Protein AF-A0A7S1PV79-F1 (afdb_monomer_lite)

Organism: Neobodo designis (NCBI:txid312471)

InterPro domains:
  IPR006982 Glutamate synthase, central-N [PF04898] (15-87)
  IPR013785 Aldolase-type TIM barrel [G3DSA:3.20.20.70] (1-114)

pLDDT: mean 77.05, std 14.54, range [39.56, 94.81]

Sequence (118 aa):
AEASLTHRKLIASFWYREDSEAVQHMARTGEERVAAMGDDTNPLRAGGVPLHFSYFFHQLFAQVSSPPIDSIKERDRFNLETELGPVGGPQFVLPSPILPVTASLHLNDDNADASLPF

Secondary structure (DSSP, 8-state):
-HHHHHHHHHHHH---HHHHHHHHHHHHHSSPPP--S-----TT--SSSPPPGGGG-PPP---SSSPPP-TTTTGGG----EEES-TTS--EEES-S---HHHHHHTTSS---S----

Radius of gyration: 19.43 Å; chains: 1; bounding box: 49×37×47 Å

Structure (mmCIF, N/CA/C/O backbone):
data_AF-A0A7S1PV79-F1
#
_entry.id   AF-A0A7S1PV79-F1
#
loop_
_atom_site.group_PDB
_atom_site.id
_atom_site.type_symbol
_atom_site.label_atom_id
_atom_site.label_alt_id
_atom_site.label_comp_id
_atom_site.label_asym_id
_atom_site.label_entity_id
_atom_site.label_seq_id
_atom_site.pdbx_PDB_ins_code
_atom_site.Cartn_x
_atom_site.Cartn_y
_atom_site.Cartn_z
_atom_site.occupancy
_atom_site.B_iso_or_equiv
_atom_site.auth_seq_id
_atom_site.auth_comp_id
_atom_site.auth_asym_id
_atom_site.auth_atom_id
_atom_site.pdbx_PDB_model_num
ATOM 1 N N . ALA A 1 1 ? -7.066 12.904 -27.159 1.00 57.72 1 ALA A N 1
ATOM 2 C CA . ALA A 1 1 ? -7.156 12.715 -25.693 1.00 57.72 1 ALA A CA 1
ATOM 3 C C . ALA A 1 1 ? -6.038 11.810 -25.159 1.00 57.72 1 ALA A C 1
ATOM 5 O O . ALA A 1 1 ? -5.361 12.213 -24.220 1.00 57.72 1 ALA A O 1
ATOM 6 N N . GLU A 1 2 ? -5.782 10.646 -25.775 1.00 54.03 2 GLU A N 1
ATOM 7 C CA . GLU A 1 2 ? -4.733 9.701 -25.334 1.00 54.03 2 GLU A CA 1
ATOM 8 C C . GLU A 1 2 ? -3.320 10.293 -25.288 1.00 54.03 2 GLU A C 1
ATOM 10 O O . GLU A 1 2 ? -2.643 10.128 -24.282 1.00 54.03 2 GLU A O 1
ATOM 15 N N . ALA A 1 3 ? -2.902 11.068 -26.297 1.00 60.72 3 ALA A N 1
ATOM 16 C CA . ALA A 1 3 ? -1.574 11.698 -26.308 1.00 60.72 3 ALA A CA 1
ATOM 17 C C . ALA A 1 3 ? -1.313 12.589 -25.071 1.00 60.72 3 ALA A C 1
ATOM 19 O O . ALA A 1 3 ? -0.206 12.612 -24.541 1.00 60.72 3 ALA A O 1
ATOM 20 N N . SER A 1 4 ? -2.350 13.261 -24.553 1.00 80.81 4 SER A N 1
ATOM 21 C CA . SER A 1 4 ? -2.270 14.068 -23.324 1.00 80.81 4 SER A CA 1
ATOM 22 C C . SER A 1 4 ? -2.209 13.201 -22.063 1.00 80.81 4 SER A C 1
ATOM 24 O O . SER A 1 4 ? -1.539 13.561 -21.097 1.00 80.81 4 SER A O 1
ATOM 26 N N . LEU A 1 5 ? -2.894 12.055 -22.041 1.00 74.06 5 LEU A N 1
ATOM 27 C CA . LEU A 1 5 ? -2.829 11.122 -20.915 1.00 74.06 5 LEU A CA 1
ATOM 28 C C . LEU A 1 5 ? -1.462 10.437 -20.844 1.00 74.06 5 LEU A C 1
ATOM 30 O O . LEU A 1 5 ? -0.871 10.389 -19.772 1.00 74.06 5 LEU A O 1
ATOM 34 N N . THR A 1 6 ? -0.940 9.964 -21.975 1.00 72.25 6 THR A N 1
ATOM 35 C CA . THR A 1 6 ? 0.394 9.354 -22.063 1.00 72.25 6 THR A CA 1
ATOM 36 C C . THR A 1 6 ? 1.474 10.338 -21.628 1.00 72.25 6 THR A C 1
ATOM 38 O O . THR A 1 6 ? 2.344 9.984 -20.839 1.00 72.25 6 THR A O 1
ATOM 41 N N . HIS A 1 7 ? 1.376 11.596 -22.063 1.00 76.38 7 HIS A N 1
ATOM 42 C CA . HIS A 1 7 ? 2.300 12.646 -21.648 1.00 76.38 7 HIS A CA 1
ATOM 43 C C . HIS A 1 7 ? 2.219 12.936 -20.140 1.00 76.38 7 HIS A C 1
ATOM 45 O O . HIS A 1 7 ? 3.246 13.026 -19.474 1.00 76.38 7 HIS A O 1
ATOM 51 N N . ARG A 1 8 ? 1.007 12.999 -19.570 1.00 75.62 8 ARG A N 1
ATOM 52 C CA . ARG A 1 8 ? 0.811 13.178 -18.121 1.00 75.62 8 ARG A CA 1
ATOM 53 C C . ARG A 1 8 ? 1.332 12.002 -17.301 1.00 75.62 8 ARG A C 1
ATOM 55 O O . ARG A 1 8 ? 1.958 12.233 -16.276 1.00 75.62 8 ARG A O 1
ATOM 62 N N . LYS A 1 9 ? 1.128 10.765 -17.762 1.00 72.25 9 LYS A N 1
ATOM 63 C CA . LYS A 1 9 ? 1.717 9.567 -17.143 1.00 72.25 9 LYS A CA 1
ATOM 64 C C . LYS A 1 9 ? 3.242 9.653 -17.156 1.00 72.25 9 LYS A C 1
ATOM 66 O O . LYS A 1 9 ? 3.874 9.476 -16.126 1.00 72.25 9 LYS A O 1
ATOM 71 N N . LEU A 1 10 ? 3.837 10.019 -18.288 1.00 68.56 10 LEU A N 1
ATOM 72 C CA . LEU A 1 10 ? 5.288 10.148 -18.397 1.00 68.56 10 LEU A CA 1
ATOM 73 C C . LEU A 1 10 ? 5.860 11.204 -17.431 1.00 68.56 10 LEU A C 1
ATOM 75 O O . LEU A 1 10 ? 6.874 10.941 -16.793 1.00 68.56 10 LEU A O 1
ATOM 79 N N . ILE A 1 11 ? 5.177 12.344 -17.264 1.00 67.94 11 ILE A N 1
ATOM 80 C CA . ILE A 1 11 ? 5.582 13.423 -16.343 1.00 67.94 11 ILE A CA 1
ATOM 81 C C .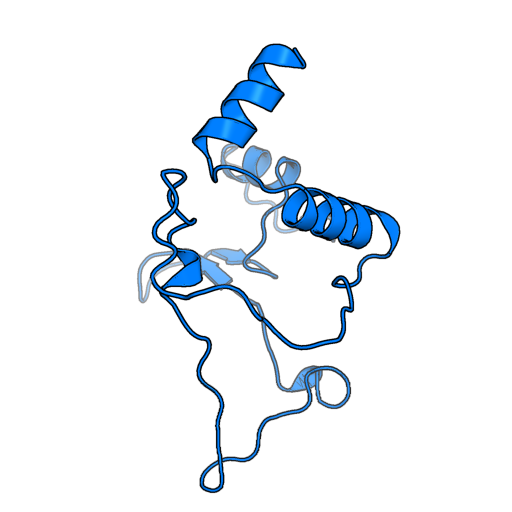 ILE A 1 11 ? 5.379 13.049 -14.870 1.00 67.94 11 ILE A C 1
ATOM 83 O O . ILE A 1 11 ? 6.235 13.351 -14.046 1.00 67.94 11 ILE A O 1
ATOM 87 N N . ALA A 1 12 ? 4.247 12.433 -14.522 1.00 67.12 12 ALA A N 1
ATOM 88 C CA . ALA A 1 12 ? 3.866 12.236 -13.126 1.00 67.12 12 ALA A CA 1
ATOM 89 C C . ALA A 1 12 ? 4.770 11.242 -12.388 1.00 67.12 12 ALA A C 1
ATOM 91 O O . ALA A 1 12 ? 4.912 11.348 -11.171 1.00 67.12 12 ALA A O 1
ATOM 92 N N . SER A 1 13 ? 5.342 10.248 -13.078 1.00 58.50 13 SER A N 1
ATOM 93 C CA . SER A 1 13 ? 6.105 9.200 -12.377 1.00 58.50 13 SER A CA 1
ATOM 94 C C . SER A 1 13 ? 7.106 8.419 -13.231 1.00 58.50 13 SER A C 1
ATOM 96 O O . SER A 1 13 ? 7.603 7.411 -12.748 1.00 58.50 13 SER A O 1
ATOM 98 N N . PHE A 1 14 ? 7.398 8.820 -14.478 1.00 61.81 14 PHE A N 1
ATOM 99 C CA . PHE A 1 14 ? 8.182 7.984 -15.409 1.00 61.81 14 PHE A CA 1
ATOM 100 C C . PHE A 1 14 ? 7.681 6.526 -15.436 1.00 61.81 14 PHE A C 1
ATOM 102 O O . PHE A 1 14 ? 8.481 5.599 -15.392 1.00 61.81 14 PHE A O 1
ATOM 109 N N . TRP A 1 15 ? 6.349 6.353 -15.459 1.00 61.56 15 TRP A N 1
ATOM 110 C CA . TRP A 1 15 ? 5.651 5.077 -15.259 1.00 61.56 15 TRP A CA 1
ATOM 111 C C . TRP A 1 15 ? 6.328 3.934 -16.015 1.00 61.56 15 TRP A C 1
ATOM 113 O O . TRP A 1 15 ? 6.334 3.924 -17.253 1.00 61.56 15 TRP A O 1
ATOM 123 N N . TYR A 1 16 ? 6.871 2.972 -15.269 1.00 65.19 16 TYR A N 1
ATOM 124 C CA . TYR A 1 16 ? 7.417 1.757 -15.852 1.00 65.19 16 TYR A CA 1
ATOM 125 C C . TYR A 1 16 ? 6.280 0.810 -16.241 1.00 65.19 16 TYR A C 1
ATOM 127 O O . TYR A 1 16 ? 5.116 0.970 -15.853 1.00 65.19 16 TYR A O 1
ATOM 135 N N . ARG A 1 17 ? 6.611 -0.188 -17.062 1.00 68.06 17 ARG A N 1
ATOM 136 C CA . ARG A 1 17 ? 5.639 -1.192 -17.498 1.00 68.06 17 ARG A CA 1
ATOM 137 C C . ARG A 1 17 ? 5.030 -1.910 -16.291 1.00 68.06 17 ARG A C 1
ATOM 139 O O . ARG A 1 17 ? 3.812 -2.095 -16.272 1.00 68.06 17 ARG A O 1
ATOM 146 N N . GLU A 1 18 ? 5.840 -2.238 -15.285 1.00 71.12 18 GLU A N 1
ATOM 147 C CA . GLU A 1 18 ? 5.400 -2.937 -14.075 1.00 71.12 18 GLU A CA 1
ATOM 148 C C . GLU A 1 18 ? 4.326 -2.152 -13.300 1.00 71.12 18 GLU A C 1
ATOM 150 O O . GLU A 1 18 ? 3.326 -2.739 -12.880 1.00 71.12 18 GLU A O 1
ATOM 155 N N . ASP A 1 19 ? 4.468 -0.827 -13.180 1.00 74.75 19 ASP A N 1
ATOM 156 C CA . ASP A 1 19 ? 3.495 0.030 -12.482 1.00 74.75 19 ASP A CA 1
ATOM 157 C C . ASP A 1 19 ? 2.130 0.007 -13.181 1.00 74.75 19 ASP A C 1
ATOM 159 O O . ASP A 1 19 ? 1.069 -0.050 -12.553 1.00 74.75 19 ASP A O 1
ATOM 163 N N . SER A 1 20 ? 2.146 0.012 -14.517 1.00 78.38 20 SER A N 1
ATOM 164 C CA . SER A 1 20 ? 0.921 -0.058 -15.314 1.00 78.38 20 SER A CA 1
ATOM 165 C C . SER A 1 20 ? 0.210 -1.405 -15.171 1.00 78.38 20 SER A C 1
ATOM 167 O O . SER A 1 20 ? -1.021 -1.449 -15.146 1.00 78.38 20 SER A O 1
ATOM 169 N N . GLU A 1 21 ? 0.969 -2.493 -15.037 1.00 83.56 21 GLU A N 1
ATOM 170 C CA . GLU A 1 21 ? 0.435 -3.837 -14.823 1.00 83.56 21 GLU A CA 1
ATOM 171 C C . GLU A 1 21 ? -0.159 -3.973 -13.414 1.00 83.56 21 GLU A C 1
ATOM 173 O O . GLU A 1 21 ? -1.228 -4.566 -13.258 1.00 83.56 21 GLU A O 1
ATOM 178 N N . ALA A 1 22 ? 0.461 -3.352 -12.404 1.00 87.25 22 ALA A N 1
ATOM 179 C CA . ALA A 1 22 ? -0.071 -3.304 -11.043 1.00 87.25 22 ALA A CA 1
ATOM 180 C C . ALA A 1 22 ? -1.426 -2.580 -10.975 1.00 87.25 22 ALA A C 1
ATOM 182 O O . ALA A 1 22 ? -2.393 -3.133 -10.448 1.00 87.25 22 ALA A O 1
ATOM 183 N N . VAL A 1 23 ? -1.540 -1.389 -11.575 1.00 88.06 23 VAL A N 1
ATOM 184 C CA . VAL A 1 23 ? -2.812 -0.638 -11.604 1.00 88.06 23 VAL A CA 1
ATOM 185 C C . VAL A 1 23 ? -3.896 -1.386 -12.375 1.00 88.06 23 VAL A C 1
ATOM 187 O O . VAL A 1 23 ? -5.051 -1.416 -11.950 1.00 88.06 23 VAL A O 1
ATOM 190 N N . GLN A 1 24 ? -3.545 -2.022 -13.495 1.00 90.00 24 GLN A N 1
ATOM 191 C CA . GLN A 1 24 ? -4.497 -2.835 -14.254 1.00 90.00 24 GLN A CA 1
ATOM 192 C C . GLN A 1 24 ? -4.999 -4.043 -13.462 1.00 90.00 24 GLN A C 1
ATOM 194 O O . GLN A 1 24 ? -6.169 -4.398 -13.600 1.00 90.00 24 GLN A O 1
ATOM 199 N N . HIS A 1 25 ? -4.139 -4.676 -12.662 1.00 92.62 25 HIS A N 1
ATOM 200 C CA . HIS A 1 25 ? -4.540 -5.781 -11.798 1.00 92.62 25 HIS A CA 1
ATOM 201 C C . HIS A 1 25 ? -5.529 -5.301 -10.732 1.00 92.62 25 HIS A C 1
ATOM 203 O O . HIS A 1 25 ? -6.651 -5.802 -10.701 1.00 92.62 25 HIS A O 1
ATOM 209 N N . MET A 1 26 ? -5.176 -4.250 -9.982 1.00 93.12 26 MET A N 1
ATOM 210 C CA . MET A 1 26 ? -6.048 -3.658 -8.957 1.00 93.12 26 MET A CA 1
ATOM 211 C C . MET A 1 26 ? -7.423 -3.274 -9.513 1.00 93.12 26 MET A C 1
ATOM 213 O O . MET A 1 26 ? -8.444 -3.555 -8.894 1.00 93.12 26 MET A O 1
ATOM 217 N N . ALA A 1 27 ? -7.473 -2.697 -10.717 1.00 92.19 27 ALA A N 1
ATOM 218 C CA . ALA A 1 27 ? -8.732 -2.316 -11.355 1.00 92.19 27 ALA A CA 1
ATOM 219 C C . ALA A 1 27 ? -9.622 -3.510 -11.755 1.00 92.19 27 ALA A C 1
ATOM 221 O O . ALA A 1 27 ? -10.827 -3.335 -11.924 1.00 92.19 27 ALA A O 1
ATOM 222 N N . ARG A 1 28 ? -9.052 -4.705 -11.958 1.00 94.38 28 ARG A N 1
ATOM 223 C CA . ARG A 1 28 ? -9.788 -5.905 -12.396 1.00 94.38 28 ARG A CA 1
ATOM 224 C C . ARG A 1 28 ? -10.197 -6.807 -11.239 1.00 94.38 28 ARG A C 1
ATOM 226 O O . ARG A 1 28 ? -11.289 -7.362 -11.284 1.00 94.38 28 ARG A O 1
ATOM 233 N N . THR A 1 29 ? -9.312 -7.002 -10.264 1.00 93.94 29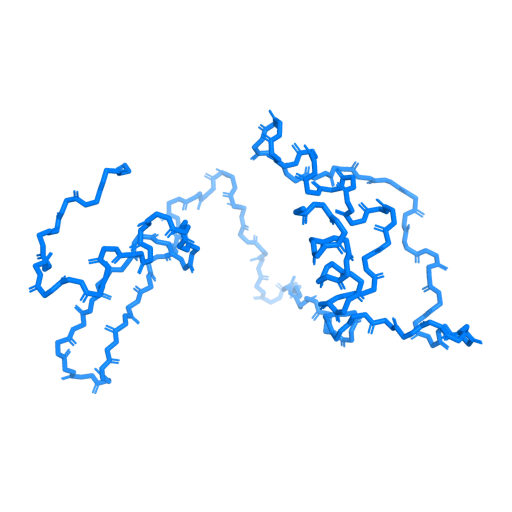 THR A N 1
ATOM 234 C CA . THR A 1 29 ? -9.505 -7.956 -9.159 1.00 93.94 29 THR A CA 1
ATOM 235 C C . THR A 1 29 ? -9.916 -7.281 -7.858 1.00 93.94 29 THR A C 1
ATOM 237 O O . THR A 1 29 ? -10.503 -7.939 -7.008 1.00 93.94 29 THR A O 1
ATOM 240 N N . GLY A 1 30 ? -9.638 -5.982 -7.696 1.00 91.75 30 GLY A N 1
ATOM 241 C CA . GLY A 1 30 ? -9.785 -5.291 -6.414 1.00 91.75 30 GLY A CA 1
ATOM 242 C C . GLY A 1 30 ? -8.697 -5.649 -5.395 1.00 91.75 30 GLY A C 1
ATOM 243 O O . GLY A 1 30 ? -8.804 -5.257 -4.237 1.00 91.75 30 GLY A O 1
ATOM 244 N N . GLU A 1 31 ? -7.655 -6.372 -5.813 1.00 92.06 31 GLU A N 1
ATOM 245 C CA . GLU A 1 31 ? -6.546 -6.819 -4.966 1.00 92.06 31 GLU A CA 1
ATOM 246 C C . GLU A 1 31 ? -5.209 -6.269 -5.480 1.00 92.06 31 GLU A C 1
ATOM 248 O O . GLU A 1 31 ? -5.062 -5.929 -6.658 1.00 92.06 31 GLU A O 1
ATOM 253 N N . GLU A 1 32 ? -4.216 -6.171 -4.597 1.00 90.69 32 GLU A N 1
ATOM 254 C CA . GLU A 1 32 ? -2.854 -5.801 -4.983 1.00 90.69 32 GLU A CA 1
ATOM 255 C C . GLU A 1 32 ? -2.192 -6.914 -5.811 1.00 90.69 32 GLU A C 1
ATOM 257 O O . GLU A 1 32 ? -2.424 -8.106 -5.611 1.00 90.69 32 GLU A O 1
ATOM 262 N N . ARG A 1 33 ? -1.326 -6.528 -6.755 1.00 91.12 33 ARG A N 1
ATOM 263 C CA . ARG A 1 33 ? -0.584 -7.485 -7.579 1.00 91.12 33 ARG A CA 1
ATOM 264 C C . ARG A 1 33 ? 0.443 -8.252 -6.740 1.00 91.12 33 ARG A C 1
ATOM 266 O O . ARG A 1 33 ? 1.384 -7.664 -6.220 1.00 91.12 33 ARG A O 1
ATOM 273 N N . VAL A 1 34 ? 0.347 -9.580 -6.741 1.00 90.38 34 VAL A N 1
ATOM 274 C CA . VAL A 1 34 ? 1.348 -10.472 -6.133 1.00 90.38 34 VAL A CA 1
ATOM 275 C C . VAL A 1 34 ? 2.492 -10.760 -7.114 1.00 90.38 34 VAL A C 1
ATOM 277 O O . VAL A 1 34 ? 2.261 -11.072 -8.284 1.00 90.38 34 VAL A O 1
ATOM 280 N N . ALA A 1 35 ? 3.735 -10.680 -6.635 1.00 87.56 35 ALA A N 1
ATOM 281 C CA . ALA A 1 35 ? 4.949 -11.008 -7.384 1.00 87.56 35 ALA A CA 1
ATOM 282 C C . ALA A 1 35 ? 5.937 -11.813 -6.518 1.00 87.56 35 ALA A C 1
ATOM 284 O O . ALA A 1 35 ? 5.775 -11.916 -5.304 1.00 87.56 35 ALA A O 1
ATOM 285 N N . ALA A 1 36 ? 6.959 -12.394 -7.149 1.00 88.69 36 ALA A N 1
ATOM 286 C CA . ALA A 1 36 ? 7.999 -13.192 -6.498 1.00 88.69 36 ALA A CA 1
ATOM 287 C C . ALA A 1 36 ? 9.394 -12.812 -7.031 1.00 88.69 36 ALA A C 1
ATOM 289 O O . ALA A 1 36 ? 9.485 -12.078 -8.011 1.00 88.69 36 ALA A O 1
ATOM 290 N N . MET A 1 37 ? 10.446 -13.382 -6.423 1.00 86.44 37 MET A N 1
ATOM 291 C CA . MET A 1 37 ? 11.881 -13.246 -6.768 1.00 86.44 37 MET A CA 1
ATOM 292 C C . MET A 1 37 ? 12.659 -12.073 -6.149 1.00 86.44 37 MET A C 1
ATOM 294 O O . MET A 1 37 ? 13.840 -11.934 -6.438 1.00 86.44 37 MET A O 1
ATOM 298 N N . GLY A 1 38 ? 12.072 -11.319 -5.214 1.00 83.31 38 GLY A N 1
ATOM 299 C CA . GLY A 1 38 ? 12.764 -10.193 -4.571 1.00 83.31 38 GLY A CA 1
ATOM 300 C C . GLY A 1 38 ? 12.943 -8.999 -5.513 1.00 83.31 38 GLY A C 1
ATOM 301 O O . GLY A 1 38 ? 12.559 -9.052 -6.679 1.00 83.31 38 GLY A O 1
ATOM 302 N N . ASP A 1 39 ? 13.473 -7.897 -4.985 1.00 83.00 39 ASP A N 1
ATOM 303 C CA . ASP A 1 39 ? 13.772 -6.706 -5.780 1.00 83.00 39 ASP A CA 1
ATOM 304 C C . ASP A 1 39 ? 15.277 -6.637 -6.075 1.00 83.00 39 ASP A C 1
ATOM 306 O O . ASP A 1 39 ? 16.073 -6.277 -5.208 1.00 83.00 39 ASP A O 1
ATOM 310 N N . ASP A 1 40 ? 15.657 -6.993 -7.304 1.00 80.56 40 ASP A N 1
ATOM 311 C CA . ASP A 1 40 ? 17.037 -6.914 -7.807 1.00 80.56 40 ASP A CA 1
ATOM 312 C C . ASP A 1 40 ? 17.393 -5.507 -8.344 1.00 80.56 40 ASP A C 1
ATOM 314 O O . ASP A 1 40 ? 18.461 -5.293 -8.934 1.00 80.56 40 ASP A O 1
ATOM 318 N N . THR A 1 41 ? 16.511 -4.516 -8.172 1.00 72.31 41 THR A N 1
ATOM 319 C CA . THR A 1 41 ? 16.741 -3.152 -8.658 1.00 72.31 41 THR A CA 1
ATOM 320 C C . THR A 1 41 ? 17.819 -2.458 -7.828 1.00 72.31 41 THR A C 1
ATOM 322 O O . THR A 1 41 ? 17.700 -2.291 -6.618 1.00 72.31 41 THR A O 1
ATOM 325 N N . ASN A 1 42 ? 18.885 -1.986 -8.484 1.00 68.12 42 ASN A N 1
ATOM 326 C CA . ASN A 1 42 ? 19.935 -1.224 -7.806 1.00 68.12 42 ASN A CA 1
ATOM 327 C C . ASN A 1 42 ? 19.351 0.077 -7.200 1.00 68.12 42 ASN A C 1
ATOM 329 O O . ASN A 1 42 ? 18.866 0.918 -7.966 1.00 68.12 42 ASN A O 1
ATOM 333 N N . PRO A 1 43 ? 19.455 0.306 -5.874 1.00 63.28 43 PRO A N 1
ATOM 334 C CA . PRO A 1 43 ? 18.895 1.490 -5.212 1.00 63.28 43 PRO A CA 1
ATOM 335 C C . PRO A 1 43 ? 19.551 2.809 -5.656 1.00 63.28 43 PRO A C 1
ATOM 337 O O . PRO A 1 43 ? 18.966 3.877 -5.505 1.00 63.28 43 PRO A O 1
ATOM 340 N N . LEU A 1 44 ? 20.752 2.746 -6.243 1.00 62.16 44 LEU A N 1
ATOM 341 C CA . LEU A 1 44 ? 21.488 3.877 -6.819 1.00 62.16 44 LEU A CA 1
ATOM 342 C C . LEU A 1 44 ? 21.501 3.842 -8.352 1.00 62.16 44 LEU A C 1
ATOM 344 O O . LEU A 1 44 ? 22.452 4.342 -8.952 1.00 62.16 44 LEU A O 1
ATOM 348 N N . ARG A 1 45 ? 20.501 3.201 -8.980 1.00 59.94 45 ARG A N 1
ATOM 349 C CA . ARG A 1 45 ? 20.390 2.971 -10.431 1.00 59.94 45 ARG A CA 1
ATOM 350 C C . ARG A 1 45 ? 21.103 4.057 -11.246 1.00 59.94 45 ARG A C 1
ATOM 352 O O . ARG A 1 45 ? 20.58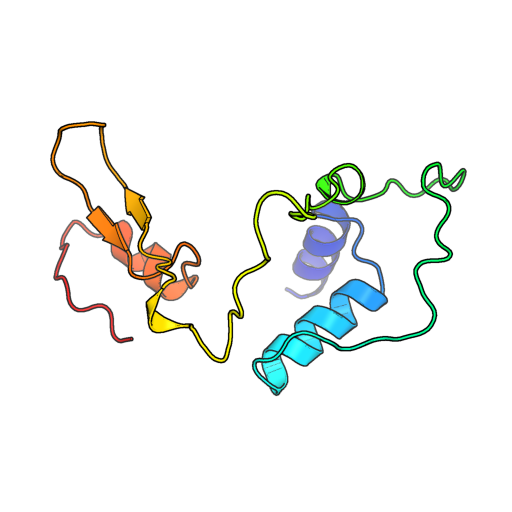3 5.147 -11.445 1.00 59.94 45 ARG A O 1
ATOM 359 N N . ALA A 1 46 ? 22.285 3.723 -11.768 1.00 53.25 46 ALA A N 1
ATOM 360 C CA . ALA A 1 46 ? 23.136 4.613 -12.565 1.00 53.25 46 ALA A CA 1
ATOM 361 C C . ALA A 1 46 ? 22.613 4.818 -14.006 1.00 53.25 46 ALA A C 1
ATOM 363 O O . ALA A 1 46 ? 23.381 5.062 -14.935 1.00 53.25 46 ALA A O 1
ATOM 364 N N . GLY A 1 47 ? 21.308 4.641 -14.220 1.00 59.97 47 GLY A N 1
ATOM 365 C CA . GLY A 1 47 ? 20.652 4.799 -15.511 1.00 59.97 47 GLY A CA 1
ATOM 366 C C . GLY A 1 47 ? 19.994 6.169 -15.600 1.00 59.97 47 GLY A C 1
ATOM 367 O O . GLY A 1 47 ? 19.395 6.624 -14.633 1.00 59.97 47 GLY A O 1
ATOM 368 N N . GLY A 1 48 ? 20.064 6.809 -16.769 1.00 61.09 48 GLY A N 1
ATOM 369 C CA . GLY A 1 48 ? 19.566 8.172 -17.016 1.00 61.09 48 GLY A CA 1
ATOM 370 C C . GLY A 1 48 ? 18.049 8.386 -16.902 1.00 61.09 48 GLY A C 1
ATOM 371 O O . GLY A 1 48 ? 17.557 9.395 -17.398 1.00 61.09 48 GLY A O 1
ATOM 372 N N . VAL A 1 49 ? 17.304 7.464 -16.281 1.00 65.56 49 VAL A N 1
ATOM 373 C CA . VAL A 1 49 ? 15.876 7.625 -15.985 1.00 65.56 49 VAL A CA 1
ATOM 374 C C . VAL A 1 49 ? 15.705 7.723 -14.466 1.00 65.56 49 VAL A C 1
ATOM 376 O O . VAL A 1 49 ? 16.012 6.750 -13.768 1.00 65.56 49 VAL A O 1
ATOM 379 N N . PRO A 1 50 ? 15.237 8.870 -13.946 1.00 67.31 50 PRO A N 1
ATOM 380 C CA . PRO A 1 50 ? 15.062 9.070 -12.513 1.00 67.31 50 PRO A CA 1
ATOM 381 C C . PRO A 1 50 ? 13.959 8.155 -11.957 1.00 67.31 50 PRO A C 1
ATOM 383 O O . PRO A 1 50 ? 12.979 7.851 -12.637 1.00 67.31 50 PRO A O 1
ATOM 386 N N . LEU A 1 51 ? 14.136 7.703 -10.714 1.00 72.56 51 LEU A N 1
ATOM 387 C CA . LEU A 1 51 ? 13.129 6.942 -9.971 1.00 72.56 51 LEU A CA 1
ATOM 388 C C . LEU A 1 51 ? 12.054 7.881 -9.411 1.00 72.56 51 LEU A C 1
ATOM 390 O O . LEU A 1 51 ? 12.317 9.058 -9.148 1.00 72.56 51 LEU A O 1
ATOM 394 N N . HIS A 1 52 ? 10.847 7.356 -9.191 1.00 77.06 52 HIS A N 1
ATOM 395 C CA . HIS A 1 52 ? 9.816 8.088 -8.460 1.00 77.06 52 HIS A CA 1
ATOM 396 C C . HIS A 1 52 ? 10.256 8.315 -7.004 1.00 77.06 52 HIS A C 1
ATOM 398 O O . HIS A 1 52 ? 10.924 7.472 -6.409 1.00 77.06 52 HIS A O 1
ATOM 404 N N . PHE A 1 53 ? 9.860 9.442 -6.407 1.00 79.19 53 PHE A N 1
ATOM 405 C CA . PHE A 1 53 ? 10.295 9.829 -5.060 1.00 79.19 53 PHE A CA 1
ATOM 406 C C . PHE A 1 53 ? 9.970 8.776 -3.988 1.00 79.19 53 PHE A C 1
ATOM 408 O O . PHE A 1 53 ? 10.736 8.604 -3.044 1.00 79.19 53 PHE A O 1
ATOM 415 N N . SER A 1 54 ? 8.883 8.016 -4.158 1.00 83.06 54 SER A N 1
ATOM 416 C CA . SER A 1 54 ? 8.502 6.939 -3.234 1.00 83.06 54 SER A CA 1
ATOM 417 C C . SER A 1 54 ? 9.543 5.821 -3.114 1.00 83.06 54 SER A C 1
ATOM 419 O O . SER A 1 54 ? 9.578 5.175 -2.075 1.00 83.06 54 SER A O 1
ATOM 421 N N . TYR A 1 55 ? 10.413 5.609 -4.112 1.00 81.06 55 TYR A N 1
ATOM 422 C CA . TYR A 1 55 ? 11.463 4.579 -4.050 1.00 81.06 55 TYR A CA 1
ATOM 423 C C . TYR A 1 55 ? 12.498 4.837 -2.949 1.00 81.06 55 TYR A C 1
ATOM 425 O O . TYR A 1 55 ? 13.170 3.908 -2.513 1.00 81.06 55 TYR A O 1
ATOM 433 N N . PHE A 1 56 ? 12.626 6.083 -2.485 1.00 82.88 56 PHE A N 1
ATOM 434 C CA . PHE A 1 56 ? 13.562 6.444 -1.420 1.00 82.88 56 PHE A CA 1
ATOM 435 C C . PHE A 1 56 ? 12.983 6.242 -0.010 1.00 82.88 56 PHE A C 1
ATOM 437 O O . PHE A 1 56 ? 13.725 6.332 0.967 1.00 82.88 56 PHE A O 1
ATOM 444 N N . PHE A 1 57 ? 11.678 5.977 0.116 1.00 87.94 57 PHE A N 1
ATOM 445 C CA . PHE A 1 57 ? 11.007 5.785 1.402 1.00 87.94 57 PHE A CA 1
ATOM 446 C C . PHE A 1 57 ? 10.687 4.312 1.607 1.00 87.94 57 PHE A C 1
ATOM 448 O O . PHE A 1 57 ? 9.794 3.756 0.972 1.00 87.94 57 PHE A O 1
ATOM 455 N N . HIS A 1 58 ? 11.399 3.683 2.537 1.00 89.44 58 HIS A N 1
ATOM 456 C CA . HIS A 1 58 ? 11.130 2.306 2.927 1.00 89.44 58 HIS A CA 1
ATOM 457 C C . HIS A 1 58 ? 10.059 2.253 4.018 1.00 89.44 58 HIS A C 1
ATOM 459 O O . HIS A 1 58 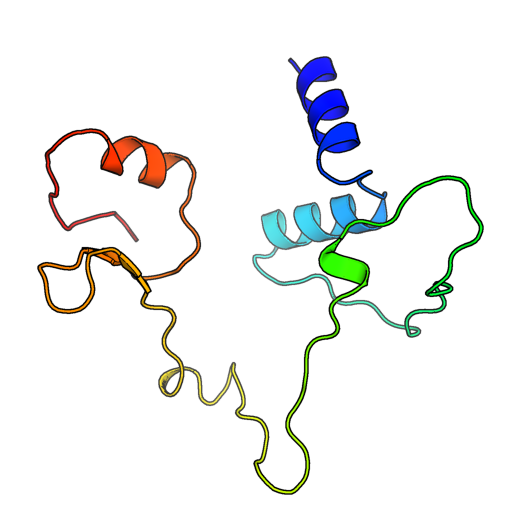? 10.116 2.996 5.000 1.00 89.44 58 HIS A O 1
ATOM 465 N N . GLN A 1 59 ? 9.090 1.353 3.853 1.00 92.12 59 GLN A N 1
ATOM 466 C CA . GLN A 1 59 ? 8.082 1.085 4.874 1.00 92.12 59 GLN A CA 1
ATOM 467 C C . GLN A 1 59 ? 8.749 0.413 6.079 1.00 92.12 59 GLN A C 1
ATOM 469 O O . GLN A 1 59 ? 9.449 -0.592 5.940 1.00 92.12 59 GLN A O 1
ATOM 474 N N . LEU A 1 60 ? 8.551 0.983 7.266 1.00 91.50 60 LEU A N 1
ATOM 475 C CA . LEU A 1 60 ? 9.055 0.406 8.508 1.00 91.50 60 LEU A CA 1
ATOM 476 C C . LEU A 1 60 ? 8.127 -0.712 8.979 1.00 91.50 60 LEU A C 1
ATOM 478 O O . LEU A 1 60 ? 6.911 -0.629 8.820 1.00 91.50 60 LEU A O 1
ATOM 482 N N . PHE A 1 61 ? 8.700 -1.729 9.615 1.00 90.31 61 PHE A N 1
ATOM 483 C CA . PHE A 1 61 ? 7.945 -2.826 10.205 1.00 90.31 61 PHE A CA 1
ATOM 484 C C . PHE A 1 61 ? 8.384 -3.070 11.643 1.00 90.31 61 PHE A C 1
ATOM 486 O O . PHE A 1 61 ? 9.557 -2.931 11.998 1.00 90.31 61 PHE A O 1
ATOM 493 N N . ALA A 1 62 ? 7.411 -3.418 12.479 1.00 89.94 62 ALA A N 1
ATOM 494 C CA . ALA A 1 62 ? 7.655 -3.736 13.871 1.00 89.94 62 ALA A CA 1
ATOM 495 C C . ALA A 1 62 ? 8.319 -5.114 14.003 1.00 89.94 62 ALA A C 1
ATOM 497 O O . ALA A 1 62 ? 8.025 -6.049 13.256 1.00 89.94 62 ALA A O 1
ATOM 498 N N . GLN A 1 63 ? 9.229 -5.230 14.967 1.00 85.44 63 GLN A N 1
ATOM 499 C CA . GLN A 1 63 ? 9.943 -6.462 15.293 1.00 85.44 63 GLN A CA 1
ATOM 500 C C . GLN A 1 63 ? 10.020 -6.599 16.811 1.00 85.44 63 GLN A C 1
ATOM 502 O O . GLN A 1 63 ? 10.196 -5.592 17.483 1.00 85.44 63 GLN A O 1
ATOM 507 N N . VAL A 1 64 ? 9.946 -7.832 17.324 1.00 73.06 64 VAL A N 1
ATOM 508 C CA . VAL A 1 64 ? 10.128 -8.285 18.727 1.00 73.06 64 VAL A CA 1
ATOM 509 C C . VAL A 1 64 ? 9.354 -7.513 19.811 1.00 73.06 64 VAL A C 1
ATOM 511 O O . VAL A 1 64 ? 8.559 -8.114 20.524 1.00 73.06 64 VAL A O 1
ATOM 514 N N . SER A 1 65 ? 9.583 -6.212 19.970 1.00 80.19 65 SER A N 1
ATOM 515 C CA . SER A 1 65 ? 8.981 -5.344 20.985 1.00 80.19 65 SER A CA 1
ATOM 516 C C . SER A 1 65 ? 7.486 -5.084 20.777 1.00 80.19 65 SER A C 1
ATOM 518 O O . SER A 1 65 ? 6.774 -4.859 21.751 1.00 80.19 65 SER A O 1
ATOM 520 N N . SER A 1 66 ? 6.994 -5.136 19.538 1.00 86.38 66 SER A N 1
ATOM 521 C CA . SER A 1 66 ? 5.562 -5.076 19.220 1.00 86.38 66 SER A CA 1
ATOM 522 C C . SER A 1 66 ? 5.258 -5.994 18.030 1.00 86.38 66 SER A C 1
ATOM 524 O O . SER A 1 66 ? 5.861 -5.823 16.969 1.00 86.38 66 SER A O 1
ATOM 526 N N . PRO A 1 67 ? 4.394 -7.015 18.185 1.00 86.19 67 PRO A N 1
ATOM 527 C CA . PRO A 1 67 ? 4.053 -7.892 17.072 1.00 86.19 67 PRO A CA 1
ATOM 528 C C . PRO A 1 67 ? 3.238 -7.128 16.012 1.00 86.19 67 PRO A C 1
ATOM 530 O O . PRO A 1 67 ? 2.414 -6.285 16.381 1.00 86.19 67 PRO A O 1
ATOM 533 N N . PRO A 1 68 ? 3.433 -7.410 14.708 1.00 87.44 68 PRO A N 1
ATOM 534 C CA . PRO A 1 68 ? 2.574 -6.863 13.662 1.00 87.44 68 PRO A CA 1
ATOM 535 C C . PRO A 1 68 ? 1.136 -7.375 13.830 1.00 87.44 68 PRO A C 1
ATOM 537 O O . PRO A 1 68 ? 0.921 -8.517 14.238 1.00 87.44 68 PRO A O 1
ATOM 540 N N . ILE A 1 69 ? 0.158 -6.527 13.510 1.00 90.12 69 ILE A N 1
ATOM 541 C CA . ILE A 1 69 ? -1.274 -6.855 13.579 1.00 90.12 69 ILE A CA 1
ATOM 542 C C . ILE A 1 69 ? -1.736 -7.363 12.204 1.00 90.12 69 ILE A C 1
ATOM 544 O O . ILE A 1 69 ? -1.344 -6.812 11.175 1.00 90.12 69 ILE A O 1
ATOM 548 N N . ASP A 1 70 ? -2.566 -8.408 12.182 1.00 92.50 70 ASP A N 1
ATOM 549 C CA . ASP A 1 70 ? -3.103 -9.006 10.953 1.00 92.50 70 ASP A CA 1
ATOM 550 C C . ASP A 1 70 ? -4.256 -8.156 10.382 1.00 92.50 70 ASP A C 1
ATOM 552 O O . ASP A 1 70 ? -5.339 -8.080 10.962 1.00 92.50 70 ASP A O 1
ATOM 556 N N . SER A 1 71 ? -4.042 -7.526 9.225 1.00 91.31 71 SER A N 1
ATOM 557 C CA . SER A 1 71 ? -5.016 -6.636 8.572 1.00 91.31 71 SER A CA 1
ATOM 558 C C . SER A 1 71 ? -6.247 -7.342 7.991 1.00 91.31 71 SER A C 1
ATOM 560 O O . SER A 1 71 ? -7.241 -6.680 7.683 1.00 91.31 71 SER A O 1
ATOM 562 N N . ILE A 1 72 ? -6.216 -8.670 7.838 1.00 90.38 72 ILE A N 1
AT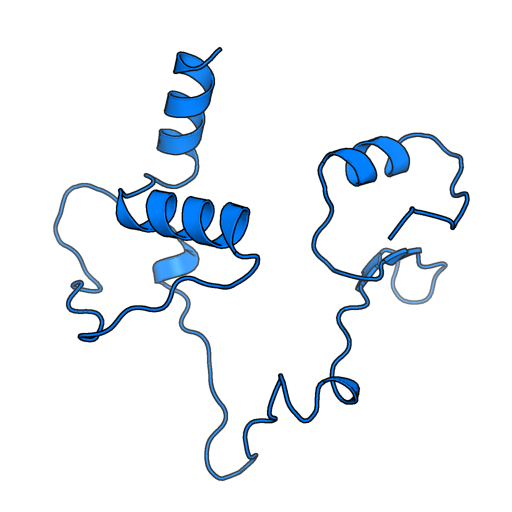OM 563 C CA . ILE A 1 72 ? -7.339 -9.456 7.313 1.00 90.38 72 ILE A CA 1
ATOM 564 C C . ILE A 1 72 ? -8.139 -10.046 8.468 1.00 90.38 72 ILE A C 1
ATOM 566 O O . ILE A 1 72 ? -9.361 -9.899 8.503 1.00 90.38 72 ILE A O 1
ATOM 570 N N . LYS A 1 73 ? -7.463 -10.708 9.413 1.00 94.81 73 LYS A N 1
ATOM 571 C CA . LYS A 1 73 ? -8.134 -11.391 10.530 1.00 94.81 73 LYS A CA 1
ATOM 572 C C . LYS A 1 73 ? -8.563 -10.447 11.646 1.00 94.81 73 LYS A C 1
ATOM 574 O O . LYS A 1 73 ? -9.573 -10.711 12.286 1.00 94.81 73 LYS A O 1
ATOM 579 N N . GLU A 1 74 ? -7.822 -9.367 11.877 1.00 93.25 74 GLU A N 1
ATOM 580 C CA . GLU A 1 74 ? -8.094 -8.383 12.934 1.00 93.25 74 GLU A CA 1
ATOM 581 C C . GLU A 1 74 ? -8.509 -7.026 12.345 1.00 93.25 74 GLU A C 1
ATOM 583 O O . GLU A 1 74 ? -8.157 -5.974 12.879 1.00 93.25 74 GLU A O 1
ATOM 588 N N . ARG A 1 75 ? -9.265 -7.033 11.237 1.00 90.69 75 ARG A N 1
ATOM 589 C CA . ARG A 1 75 ? -9.662 -5.811 10.514 1.00 90.69 75 ARG A CA 1
ATOM 590 C C . ARG A 1 75 ? -10.362 -4.782 11.408 1.00 90.69 75 ARG A C 1
ATOM 592 O O . ARG A 1 75 ? -10.110 -3.594 11.256 1.00 90.69 75 ARG A O 1
ATOM 599 N N . ASP A 1 76 ? -11.151 -5.239 12.378 1.00 91.56 76 ASP A N 1
ATOM 600 C CA . ASP A 1 76 ? -11.899 -4.391 13.320 1.00 91.56 76 ASP A CA 1
ATOM 601 C C . ASP A 1 76 ? -10.998 -3.552 14.244 1.00 91.56 76 ASP A C 1
ATOM 603 O O . ASP A 1 76 ? -11.460 -2.613 14.890 1.00 91.56 76 ASP A O 1
ATOM 607 N N . ARG A 1 77 ? -9.703 -3.883 14.337 1.00 89.88 77 ARG A N 1
ATOM 608 C CA . ARG A 1 77 ? -8.720 -3.112 15.116 1.00 89.88 77 ARG A CA 1
ATOM 609 C C . ARG A 1 77 ? -8.121 -1.947 14.331 1.00 89.88 77 ARG A C 1
ATOM 611 O O . ARG A 1 77 ? -7.373 -1.160 14.910 1.00 89.88 77 ARG A O 1
ATOM 618 N N . PHE A 1 78 ? -8.423 -1.848 13.040 1.00 91.06 78 PHE A N 1
ATOM 619 C CA . PHE A 1 78 ? -7.965 -0.781 12.164 1.00 91.06 78 PHE A CA 1
ATOM 620 C C . PHE A 1 78 ? -9.115 0.155 11.804 1.00 91.06 78 PHE A C 1
ATOM 622 O O . PHE A 1 78 ? -10.255 -0.267 11.644 1.00 91.06 78 PHE A O 1
ATOM 629 N N . ASN A 1 79 ? -8.784 1.431 11.624 1.00 91.88 79 ASN A N 1
ATOM 630 C CA . ASN A 1 79 ? -9.696 2.436 11.100 1.00 91.88 79 ASN A CA 1
ATOM 631 C C . ASN A 1 79 ? -8.966 3.271 10.037 1.00 91.88 79 ASN A C 1
ATOM 633 O O . ASN A 1 79 ? -7.786 3.586 10.203 1.00 91.88 79 ASN A O 1
ATOM 637 N N . LEU A 1 80 ? -9.660 3.587 8.944 1.00 91.38 80 LEU A N 1
ATOM 638 C CA . LEU A 1 80 ? -9.189 4.469 7.870 1.00 91.38 80 LEU A CA 1
ATOM 639 C C . LEU A 1 80 ? -9.933 5.812 7.857 1.00 91.38 80 LEU A C 1
ATOM 641 O O . LEU A 1 80 ? -9.708 6.625 6.957 1.00 91.38 80 LEU A O 1
ATOM 645 N N . GLU A 1 81 ? -10.801 6.056 8.839 1.00 90.44 81 GLU A N 1
ATOM 646 C CA . GLU A 1 81 ? -11.483 7.333 8.977 1.00 90.44 81 GLU A CA 1
ATOM 647 C C . GLU A 1 81 ? -10.471 8.475 9.025 1.00 90.44 81 GLU A C 1
ATOM 649 O O . GLU A 1 81 ? -9.471 8.446 9.746 1.00 90.44 81 GLU A O 1
ATOM 654 N N . THR A 1 82 ? -10.718 9.468 8.183 1.00 88.00 82 THR A N 1
ATOM 655 C CA . THR A 1 82 ? -9.843 10.619 8.007 1.00 88.00 82 THR A CA 1
ATOM 656 C C . THR A 1 82 ? -10.640 11.871 8.307 1.00 88.00 82 THR A C 1
ATOM 658 O O . THR A 1 82 ? -11.642 12.156 7.655 1.00 88.00 82 THR A O 1
ATOM 661 N N . GLU A 1 83 ? -10.183 12.628 9.295 1.00 88.31 83 GLU A N 1
ATOM 662 C CA . GLU A 1 83 ? -10.798 13.886 9.698 1.00 88.31 83 GLU A CA 1
ATOM 663 C C . GLU A 1 83 ? -10.147 15.050 8.944 1.00 88.31 83 GLU A C 1
ATOM 665 O O . GLU A 1 83 ? -8.930 15.245 8.990 1.00 88.31 83 GLU A O 1
ATOM 670 N N . LEU A 1 84 ? -10.959 15.850 8.255 1.00 86.75 84 LEU A N 1
ATOM 671 C CA . LEU A 1 84 ? -10.540 17.073 7.579 1.00 86.75 84 LEU A CA 1
ATOM 672 C C . LEU A 1 84 ? -11.107 18.290 8.309 1.00 86.75 84 LEU A C 1
ATOM 674 O O . LEU A 1 84 ? -12.319 18.482 8.375 1.00 86.75 84 LEU A O 1
ATOM 678 N N . GLY A 1 85 ? -10.238 19.142 8.847 1.00 86.88 85 GLY A N 1
ATOM 679 C CA . GLY A 1 85 ? -10.652 20.364 9.532 1.00 86.88 85 GLY A CA 1
ATOM 680 C C . GLY A 1 85 ? -9.573 20.929 10.456 1.00 86.88 85 GLY A C 1
ATOM 681 O O . GLY A 1 85 ? -8.509 20.326 10.618 1.00 86.88 85 GLY A O 1
ATOM 682 N N . PRO A 1 86 ? -9.814 22.104 11.058 1.00 87.81 86 PRO A N 1
ATOM 683 C CA . PRO A 1 86 ? -8.919 22.673 12.056 1.00 87.81 86 PRO A CA 1
ATOM 684 C C . PRO A 1 86 ? -8.867 21.799 13.317 1.00 87.81 86 PRO A C 1
ATOM 686 O O . PRO A 1 86 ? -9.886 21.288 13.783 1.00 87.81 86 PRO A O 1
ATOM 689 N N . VAL A 1 87 ? -7.675 21.675 13.906 1.00 85.38 87 VAL A N 1
ATOM 690 C CA . VAL A 1 87 ? -7.471 20.939 15.163 1.00 85.38 87 VAL A CA 1
ATOM 691 C C . VAL A 1 87 ? -8.306 21.591 16.271 1.00 85.38 87 VAL A C 1
ATOM 693 O O . VAL A 1 87 ? -8.073 22.747 16.623 1.00 85.38 87 VAL A O 1
ATOM 696 N N . GLY A 1 88 ? -9.285 20.858 16.809 1.00 81.44 88 GLY A N 1
ATOM 697 C CA . GLY A 1 88 ? -10.194 21.339 17.859 1.00 81.44 88 GLY A CA 1
ATOM 698 C C . GLY A 1 88 ? -11.411 22.140 17.371 1.00 81.44 88 GLY A C 1
ATOM 699 O O . GLY A 1 88 ? -12.097 22.740 18.197 1.00 81.44 88 GLY A O 1
ATOM 700 N N . GLY A 1 89 ? -11.680 22.176 16.062 1.00 82.50 89 GLY A N 1
ATOM 701 C CA . GLY A 1 89 ? -12.883 22.783 15.481 1.00 82.50 89 GLY A CA 1
ATOM 702 C C . GLY A 1 89 ? -13.817 21.759 14.819 1.00 82.50 89 GLY A C 1
ATOM 703 O O . GLY A 1 89 ? -13.640 20.558 15.015 1.00 82.50 89 GLY A O 1
ATOM 704 N N . PRO A 1 90 ? -14.825 22.206 14.044 1.00 81.12 90 PRO A N 1
ATOM 705 C CA . PRO A 1 90 ? -15.688 21.298 13.295 1.00 81.12 90 PRO A CA 1
ATOM 706 C C . PRO A 1 90 ? -14.866 20.534 12.250 1.00 81.12 90 PRO A C 1
ATOM 708 O O . PRO A 1 90 ? -14.113 21.138 11.483 1.00 81.12 90 PRO A O 1
ATOM 711 N N . GLN A 1 91 ? -15.015 19.212 12.235 1.00 83.06 91 GLN A N 1
ATOM 712 C CA . GLN A 1 91 ? -14.291 18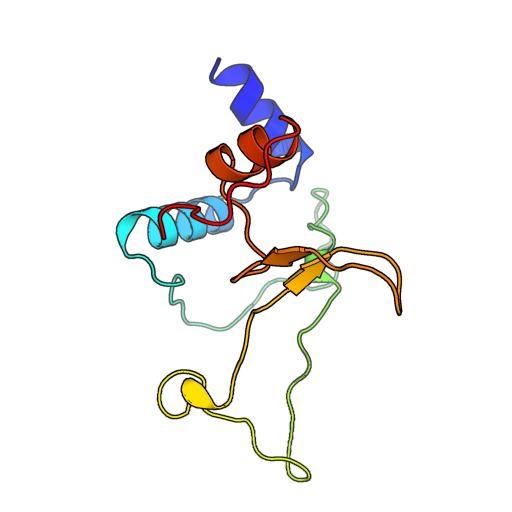.315 11.341 1.00 83.06 91 GLN A CA 1
ATOM 713 C C . GLN A 1 91 ? -15.254 17.603 10.397 1.00 83.06 91 GLN A C 1
ATOM 715 O O . GLN A 1 91 ? -16.342 17.178 10.787 1.00 83.06 91 GLN A O 1
ATOM 720 N N . PHE A 1 92 ? -14.818 17.446 9.156 1.00 84.69 92 PHE A N 1
ATOM 721 C CA . PHE A 1 92 ? -15.444 16.589 8.168 1.00 84.69 92 PHE A CA 1
ATOM 722 C C . PHE A 1 92 ? -14.838 15.193 8.263 1.00 84.69 92 PHE A C 1
ATOM 724 O O . PHE A 1 92 ? -13.641 15.026 8.032 1.00 84.69 92 PHE A O 1
ATOM 731 N N . VAL A 1 93 ? -15.650 14.197 8.603 1.00 84.75 93 VAL A N 1
ATOM 732 C CA . VAL A 1 93 ? -15.187 12.811 8.729 1.00 84.75 93 VAL A CA 1
ATOM 733 C C . VAL A 1 93 ? -15.392 12.095 7.400 1.00 84.75 93 VAL A C 1
ATOM 735 O O . VAL A 1 93 ? -16.510 12.010 6.893 1.00 84.75 93 VAL A O 1
ATOM 738 N N . LEU A 1 94 ? -14.304 11.585 6.831 1.00 86.75 94 LEU A N 1
ATOM 739 C CA . LEU A 1 94 ? -14.316 10.730 5.651 1.00 86.75 94 LEU A CA 1
ATOM 740 C C . LEU A 1 94 ? -14.110 9.273 6.072 1.00 86.75 94 LEU A C 1
ATOM 742 O O . LEU A 1 94 ? -13.256 9.026 6.919 1.00 86.75 94 LEU A O 1
ATOM 746 N N . PRO A 1 95 ? -14.796 8.296 5.452 1.00 85.12 95 PRO A N 1
ATOM 747 C CA . PRO A 1 95 ? -14.626 6.879 5.786 1.00 85.12 95 PRO A CA 1
ATOM 748 C C . PRO A 1 95 ? -13.273 6.305 5.333 1.00 85.12 95 PRO A C 1
ATOM 750 O O . PRO A 1 95 ? -12.835 5.268 5.824 1.00 85.12 95 PRO A O 1
ATOM 753 N N . SER A 1 96 ? -12.608 6.948 4.368 1.00 87.88 96 SER A N 1
ATOM 754 C CA . SER A 1 96 ? -11.282 6.547 3.902 1.00 87.88 96 SER A CA 1
ATOM 755 C C . SER A 1 96 ? -10.489 7.756 3.395 1.00 87.88 96 SER A C 1
ATOM 757 O O . SER A 1 96 ? -11.098 8.733 2.946 1.00 87.88 96 SER A O 1
ATOM 759 N N . PRO A 1 97 ? -9.146 7.691 3.384 1.00 88.25 97 PRO A N 1
ATOM 760 C CA . PRO A 1 97 ? -8.312 8.761 2.841 1.00 88.25 97 PRO A CA 1
ATOM 761 C C . PRO A 1 97 ? -8.334 8.817 1.304 1.00 88.25 97 PRO A C 1
ATOM 763 O O . PRO A 1 97 ? -7.809 9.761 0.714 1.00 88.25 97 PRO A O 1
ATOM 766 N N . ILE A 1 98 ? -8.898 7.807 0.631 1.00 87.50 98 ILE A N 1
ATOM 767 C CA . ILE A 1 98 ? -8.927 7.718 -0.830 1.00 87.50 98 ILE A CA 1
ATOM 768 C C . ILE A 1 98 ? -10.265 8.262 -1.324 1.00 87.50 98 ILE A C 1
ATOM 770 O O . ILE A 1 98 ? -11.313 7.648 -1.135 1.00 87.50 98 ILE A O 1
ATOM 774 N N . LEU A 1 99 ? -10.220 9.407 -2.003 1.00 84.81 99 LEU A N 1
ATOM 775 C CA . LEU A 1 99 ? -11.401 10.013 -2.604 1.00 84.81 99 LEU A CA 1
ATOM 776 C C . LEU A 1 99 ? -11.496 9.648 -4.088 1.00 84.81 99 LEU A C 1
ATOM 778 O O . LEU A 1 99 ? -10.581 9.967 -4.857 1.00 84.81 99 LEU A O 1
ATOM 782 N N . PRO A 1 100 ? -12.598 9.021 -4.537 1.00 82.44 100 PRO A N 1
ATOM 783 C CA . PRO A 1 100 ? -12.842 8.891 -5.959 1.00 82.44 100 PRO A CA 1
ATOM 784 C C . PRO A 1 100 ? -13.076 10.276 -6.569 1.00 82.44 100 PRO A C 1
ATOM 786 O O . PRO A 1 100 ? -13.617 11.182 -5.933 1.00 82.44 100 PRO A O 1
ATOM 789 N N . VAL A 1 101 ? -12.710 10.423 -7.844 1.00 79.81 101 VAL A N 1
ATOM 790 C CA . VAL A 1 101 ? -12.840 11.692 -8.582 1.00 79.81 101 VAL A CA 1
ATOM 791 C C . VAL A 1 101 ? -14.285 12.219 -8.563 1.00 79.81 101 VAL A C 1
ATOM 793 O O . VAL A 1 101 ? -14.509 13.426 -8.540 1.00 79.81 101 VAL A O 1
ATOM 796 N N . THR A 1 102 ? -15.274 11.327 -8.501 1.00 73.50 102 THR A N 1
ATOM 797 C CA . THR A 1 102 ? -16.691 11.686 -8.361 1.00 73.50 102 THR A CA 1
ATOM 798 C C . THR A 1 102 ? -16.994 12.340 -7.013 1.00 73.50 102 THR A C 1
ATOM 800 O O . THR A 1 102 ? -17.620 13.393 -6.983 1.00 73.50 102 THR A O 1
ATOM 803 N N . ALA A 1 103 ? -16.495 11.786 -5.905 1.00 67.38 103 ALA A N 1
ATOM 804 C CA . ALA A 1 103 ? -16.699 12.351 -4.572 1.00 67.38 103 ALA A CA 1
ATOM 805 C C . ALA A 1 103 ? -15.975 13.693 -4.390 1.00 67.38 103 ALA A C 1
ATOM 807 O O . ALA A 1 103 ? -16.512 14.586 -3.743 1.00 67.38 103 ALA A O 1
ATOM 808 N N . SER A 1 104 ? -14.804 13.883 -5.015 1.00 64.31 104 SER A N 1
ATOM 809 C CA . SER A 1 104 ? -14.095 15.172 -4.955 1.00 64.31 104 SER A CA 1
ATOM 810 C C . SER A 1 104 ? -14.850 16.330 -5.612 1.00 64.31 104 SER A C 1
ATOM 812 O O . SER A 1 104 ? -14.637 17.478 -5.237 1.00 64.31 104 SER A O 1
ATOM 814 N N . LEU A 1 105 ? -15.739 16.045 -6.569 1.00 61.12 105 LEU A N 1
ATOM 815 C CA . LEU A 1 105 ? -16.546 17.071 -7.228 1.00 61.12 105 LEU A CA 1
ATOM 816 C C . LEU A 1 105 ? -17.653 17.595 -6.298 1.00 61.12 105 LEU A C 1
ATOM 818 O O . LEU A 1 105 ? -17.933 18.787 -6.293 1.00 61.12 105 LEU A O 1
ATOM 822 N N . HIS A 1 106 ? -18.232 16.712 -5.480 1.00 62.69 106 HIS A N 1
ATOM 823 C CA . HIS A 1 106 ? -19.334 17.037 -4.570 1.00 62.69 106 HIS A CA 1
ATOM 824 C C . HIS A 1 106 ? -18.901 17.800 -3.311 1.00 62.69 106 HIS A C 1
ATOM 826 O O . HIS A 1 106 ? -19.740 18.416 -2.672 1.00 62.69 106 HIS A O 1
ATOM 832 N N . LEU A 1 107 ? -17.606 17.812 -2.973 1.00 59.47 107 LEU A N 1
ATOM 833 C CA . LEU A 1 107 ? -17.073 18.619 -1.863 1.00 59.47 107 LEU A CA 1
ATOM 834 C C . LEU A 1 107 ? -17.045 20.128 -2.163 1.00 59.47 107 LEU A C 1
ATOM 836 O O . LEU A 1 107 ? -16.825 20.920 -1.253 1.00 59.47 107 LEU A O 1
ATOM 840 N N . ASN A 1 108 ? -17.208 20.518 -3.431 1.00 54.25 108 ASN A N 1
ATOM 841 C CA . ASN A 1 108 ? -17.108 21.908 -3.876 1.00 54.25 108 ASN A CA 1
ATOM 842 C C . ASN A 1 108 ? -18.475 22.608 -3.980 1.00 54.25 108 ASN A C 1
ATOM 844 O O . ASN A 1 108 ? -18.517 23.826 -4.129 1.00 54.25 108 ASN A O 1
ATOM 848 N N . ASP A 1 109 ? -19.567 21.842 -3.924 1.00 51.47 109 ASP A N 1
ATOM 849 C CA . ASP A 1 109 ? -20.924 22.365 -3.819 1.00 51.47 109 ASP A CA 1
ATOM 850 C C . ASP A 1 109 ? -21.295 22.388 -2.329 1.00 51.47 109 ASP A C 1
ATOM 852 O O . ASP A 1 109 ? -21.249 21.356 -1.666 1.00 51.47 109 ASP A O 1
ATOM 856 N N . ASP A 1 110 ? -21.655 23.559 -1.798 1.00 47.84 110 ASP A N 1
ATOM 857 C CA . ASP A 1 110 ? -21.869 23.873 -0.370 1.00 47.84 110 ASP A CA 1
ATOM 858 C C . ASP A 1 110 ? -22.958 23.045 0.369 1.00 47.84 110 ASP A C 1
ATOM 860 O O . ASP A 1 110 ? -23.361 23.390 1.480 1.00 47.84 110 ASP A O 1
ATOM 864 N N . ASN A 1 111 ? -23.442 21.939 -0.201 1.00 44.34 111 ASN A N 1
ATOM 865 C CA . ASN A 1 111 ? -24.345 20.996 0.450 1.00 44.34 111 ASN A CA 1
ATOM 866 C C . ASN A 1 111 ? -23.602 19.727 0.871 1.00 44.34 111 ASN A C 1
ATOM 868 O O . ASN A 1 111 ? -23.593 18.701 0.192 1.00 44.34 111 ASN A O 1
ATOM 872 N N . ALA A 1 112 ? -23.049 19.823 2.075 1.00 47.84 112 ALA A N 1
ATOM 873 C CA . ALA A 1 112 ? -22.649 18.738 2.955 1.00 47.84 112 ALA A CA 1
ATOM 874 C C . ALA A 1 112 ? -23.838 17.834 3.346 1.00 47.84 112 ALA A C 1
ATOM 876 O O . ALA A 1 112 ? -24.143 17.699 4.530 1.00 47.84 112 ALA A O 1
ATOM 877 N N . ASP A 1 113 ? -24.551 17.244 2.386 1.00 41.97 113 ASP A N 1
ATOM 878 C CA . ASP A 1 113 ? -25.504 16.191 2.719 1.00 41.97 113 ASP A CA 1
ATOM 879 C C . ASP A 1 113 ? -24.721 14.885 2.886 1.00 41.97 113 ASP A C 1
ATOM 881 O O . ASP A 1 113 ? -24.172 14.316 1.938 1.00 41.97 113 ASP A O 1
ATOM 885 N N . ALA A 1 114 ? -24.589 14.477 4.145 1.00 47.72 114 ALA A N 1
ATOM 886 C CA . ALA A 1 114 ? -23.780 13.372 4.639 1.00 47.72 114 ALA A CA 1
ATOM 887 C C . ALA A 1 114 ? -24.376 12.000 4.276 1.00 47.72 114 ALA A C 1
ATOM 889 O O . ALA A 1 114 ? -24.636 11.161 5.137 1.00 47.72 114 ALA A O 1
ATOM 890 N N . SER A 1 115 ? -24.594 11.757 2.987 1.00 47.62 115 SER A N 1
ATOM 891 C CA . SER A 1 115 ? -24.887 10.431 2.445 1.00 47.62 115 SER A CA 1
ATOM 892 C C . SER A 1 115 ? -24.187 10.255 1.100 1.00 47.62 115 SER A C 1
ATOM 894 O O . SER A 1 115 ? -24.795 10.146 0.038 1.00 47.62 115 SER A O 1
ATOM 896 N N . LEU A 1 116 ? -22.853 10.236 1.144 1.00 49.62 116 LEU A N 1
ATOM 897 C CA . LEU A 1 116 ? -22.085 9.716 0.020 1.00 49.62 116 LEU A CA 1
ATOM 898 C C . LEU A 1 116 ? -22.441 8.226 -0.142 1.00 49.62 116 LEU A C 1
ATOM 900 O O . LEU A 1 116 ? -22.405 7.500 0.852 1.00 49.62 116 LEU A O 1
ATOM 904 N N . PRO A 1 117 ? -22.809 7.759 -1.348 1.00 39.56 117 PRO A N 1
ATOM 905 C CA . PRO A 1 117 ? -23.166 6.368 -1.565 1.00 39.56 117 PRO A CA 1
ATOM 906 C C . PRO A 1 117 ? -21.890 5.526 -1.572 1.00 39.56 117 PRO A C 1
ATOM 908 O O . PRO A 1 117 ? -21.240 5.387 -2.610 1.00 39.56 117 PRO A O 1
ATOM 911 N N . PHE A 1 118 ? -21.546 4.977 -0.413 1.00 42.16 118 PHE A N 1
ATOM 912 C CA . PHE A 1 118 ? -20.643 3.841 -0.269 1.00 42.16 118 PHE A CA 1
ATOM 913 C C . PHE A 1 118 ? -21.273 2.842 0.696 1.00 42.16 118 PHE A C 1
ATOM 915 O O . PHE A 1 118 ? -21.688 3.275 1.795 1.00 42.16 118 PHE A O 1
#

Foldseek 3Di:
DVVVVVVCCCVPFVDDPVNVVQVVCCVPPVDGDDDDDDDPDDLVPPDPDDGGPCSVDDDDDDDDVDDDDDCPPPVVVDFQWDWDDDDPDDTDTDRHPDDDPVRVVVVPPPDPPPCDPD